Protein AF-A0A398B5C6-F1 (afdb_monomer_lite)

pLDDT: mean 83.14, std 13.36, range [42.97, 96.69]

Sequence (88 aa):
MKKEKGKNKTLFLEAVFILVLLSGCGNDRIIDKIQIIDTLAYDKKRDKIEGMVIYPLFKEKGKTVLKDFKTFSTTFEDILQRLERLAG

Secondary structure (DSSP, 8-state):
--SHHHHHHHHHHHHHHHHHHHTT-------------SEEEEEEETTEEEEEEEEEEEEETTEEEEEEEEEEESSSTTHHHHHHHHH-

Organism: NCBI:txid228899

Radius of gyration: 28.6 Å; chains: 1; bounding box: 36×17×94 Å

Structure (mmCIF, N/CA/C/O backbone):
data_AF-A0A398B5C6-F1
#
_entry.id   AF-A0A398B5C6-F1
#
loop_
_atom_site.group_PDB
_atom_site.id
_atom_site.type_symbol
_atom_site.label_atom_id
_atom_site.label_alt_id
_atom_site.label_comp_id
_atom_site.label_asym_id
_atom_site.label_entity_id
_atom_site.label_seq_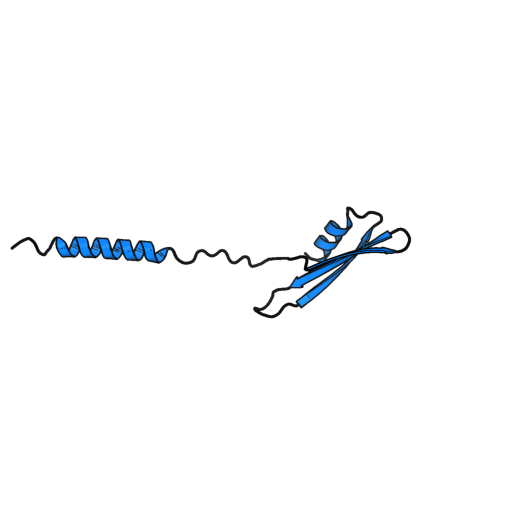id
_atom_site.pdbx_PDB_ins_code
_atom_site.Cartn_x
_atom_site.Cartn_y
_atom_site.Cartn_z
_atom_site.occupancy
_atom_site.B_iso_or_equiv
_atom_site.auth_seq_id
_atom_site.auth_comp_id
_atom_site.auth_asym_id
_atom_site.auth_atom_id
_atom_site.pdbx_PDB_model_num
ATOM 1 N N . MET A 1 1 ? -22.345 9.150 69.312 1.00 42.97 1 MET A N 1
ATOM 2 C CA . MET A 1 1 ? -22.962 9.316 67.975 1.00 42.97 1 MET A CA 1
ATOM 3 C C . MET A 1 1 ? -22.002 10.076 67.044 1.00 42.97 1 MET A C 1
ATOM 5 O O . MET A 1 1 ? -22.066 11.293 66.968 1.00 42.97 1 MET A O 1
ATOM 9 N N . LYS A 1 2 ? -21.005 9.410 66.432 1.00 45.50 2 LYS A N 1
ATOM 10 C CA . LYS A 1 2 ? -20.014 10.096 65.555 1.00 45.50 2 LYS A CA 1
ATOM 11 C C . LYS A 1 2 ? -19.413 9.233 64.426 1.00 45.50 2 LYS A C 1
ATOM 13 O O . LYS A 1 2 ? -18.523 9.707 63.732 1.00 45.50 2 LYS A O 1
ATOM 18 N N . LYS A 1 3 ? -19.886 7.992 64.220 1.00 49.09 3 LYS A N 1
ATOM 19 C CA . LYS A 1 3 ? -19.312 7.046 63.235 1.00 49.09 3 LYS A CA 1
ATOM 20 C C . LYS A 1 3 ? -19.957 7.078 61.838 1.00 49.09 3 LYS A C 1
ATOM 22 O O . LYS A 1 3 ? -19.318 6.632 60.895 1.00 49.09 3 LYS A O 1
ATOM 27 N N . GLU A 1 4 ? -21.155 7.639 61.664 1.00 53.66 4 GLU A N 1
ATOM 28 C CA . GLU A 1 4 ? -21.839 7.635 60.352 1.00 53.66 4 GLU A CA 1
ATOM 29 C C . GLU A 1 4 ? -21.275 8.645 59.345 1.00 53.66 4 GL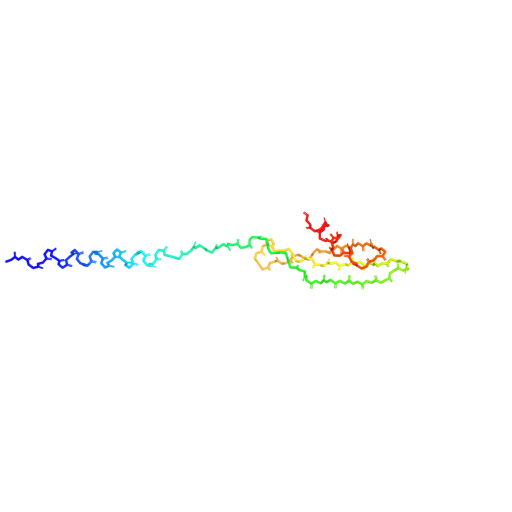U A C 1
ATOM 31 O O . GLU A 1 4 ? -21.145 8.331 58.168 1.00 53.66 4 GLU A O 1
ATOM 36 N N . LYS A 1 5 ? -20.851 9.840 59.786 1.00 53.34 5 LYS A N 1
ATOM 37 C CA . LYS A 1 5 ? -20.388 10.899 58.865 1.00 53.34 5 LYS A CA 1
ATOM 38 C C . LYS A 1 5 ? -19.107 10.551 58.089 1.00 53.34 5 LYS A C 1
ATOM 40 O O . LYS A 1 5 ? -18.856 11.160 57.055 1.00 53.34 5 LYS A O 1
ATOM 45 N N . GLY A 1 6 ? -18.283 9.627 58.594 1.00 55.94 6 GLY A N 1
ATOM 46 C CA . GLY A 1 6 ? -17.029 9.214 57.949 1.00 55.94 6 GLY A CA 1
ATOM 47 C C . GLY A 1 6 ? -17.241 8.204 56.821 1.00 55.94 6 GLY A C 1
ATOM 48 O O . GLY A 1 6 ? -16.631 8.337 55.767 1.00 55.94 6 GLY A O 1
ATOM 49 N N . LYS A 1 7 ? -18.170 7.257 57.011 1.00 60.28 7 LYS A N 1
ATOM 50 C CA . LYS A 1 7 ? -18.445 6.169 56.060 1.00 60.28 7 LYS A CA 1
ATOM 51 C C . LYS A 1 7 ? -18.949 6.703 54.715 1.00 60.28 7 LYS A C 1
ATOM 53 O O . LYS A 1 7 ? -18.522 6.236 53.668 1.00 60.28 7 LYS A O 1
ATOM 58 N N . ASN A 1 8 ? -19.769 7.752 54.758 1.00 67.69 8 ASN A N 1
ATOM 59 C CA . ASN A 1 8 ? -20.363 8.386 53.578 1.00 67.69 8 ASN A CA 1
ATOM 60 C C . ASN A 1 8 ? -19.314 9.123 52.729 1.00 67.69 8 ASN A C 1
ATOM 62 O O . ASN A 1 8 ? -19.422 9.162 51.509 1.00 67.69 8 ASN A O 1
ATOM 66 N N . LYS A 1 9 ? -18.285 9.694 53.373 1.00 74.31 9 LYS A N 1
ATOM 67 C CA . LYS A 1 9 ? -17.178 10.373 52.683 1.00 74.31 9 LYS A CA 1
ATOM 68 C C . LYS A 1 9 ? -16.260 9.376 51.983 1.00 74.31 9 LYS A C 1
ATOM 70 O O . LYS A 1 9 ? -15.834 9.642 50.867 1.00 74.31 9 LYS A O 1
ATOM 75 N N . THR A 1 10 ? -15.989 8.237 52.620 1.00 82.19 10 THR A N 1
ATOM 76 C CA . THR A 1 10 ? -15.207 7.147 52.019 1.00 82.19 10 THR A CA 1
ATOM 77 C C . THR A 1 10 ? -15.932 6.553 50.813 1.00 82.19 10 THR A C 1
ATOM 79 O O . THR A 1 10 ? -15.334 6.443 49.750 1.00 82.19 10 THR A O 1
ATOM 82 N N . LEU A 1 11 ? -17.239 6.298 50.935 1.00 85.06 11 LEU A N 1
ATOM 83 C CA . LEU A 1 11 ? -18.079 5.810 49.833 1.00 85.06 11 LEU A CA 1
ATOM 84 C C . LEU A 1 11 ? -18.127 6.788 48.650 1.00 85.06 11 LEU A C 1
ATOM 86 O O . LEU A 1 11 ? -18.124 6.379 47.493 1.00 85.06 11 LEU A O 1
ATOM 90 N N . PHE A 1 12 ? -18.147 8.091 48.938 1.00 88.88 12 PHE A N 1
ATOM 91 C CA . PHE A 1 12 ? -18.102 9.126 47.910 1.00 88.88 12 PHE A CA 1
ATOM 92 C C . PHE A 1 12 ? -16.757 9.145 47.170 1.00 88.88 12 PHE A C 1
ATOM 94 O O . PHE A 1 12 ? -16.730 9.237 45.947 1.00 88.88 12 PHE A O 1
ATOM 101 N N . LEU A 1 13 ? -15.644 9.013 47.896 1.00 89.38 13 LEU A N 1
ATOM 102 C CA . LEU A 1 13 ? -14.302 8.925 47.312 1.00 89.38 13 LEU A CA 1
ATOM 103 C C . LEU A 1 13 ? -14.133 7.684 46.429 1.00 89.38 13 LEU A C 1
ATOM 105 O O . LEU A 1 13 ? -13.590 7.792 45.331 1.00 89.38 13 LEU A O 1
ATOM 109 N N . GLU A 1 14 ? -14.637 6.532 46.872 1.00 88.81 14 GLU A N 1
ATOM 110 C CA . GLU A 1 14 ? -14.637 5.297 46.079 1.00 88.81 14 GLU A CA 1
ATOM 111 C C . GLU A 1 14 ? -15.467 5.448 44.798 1.00 88.81 14 GLU A C 1
ATOM 113 O O . GLU A 1 14 ? -15.003 5.086 43.717 1.00 88.81 14 GLU A O 1
ATOM 118 N N . ALA A 1 15 ? -16.653 6.056 44.885 1.00 90.62 15 ALA A N 1
ATOM 119 C CA . ALA A 1 15 ? -17.495 6.311 43.718 1.00 90.62 15 ALA A CA 1
ATOM 120 C C . ALA A 1 15 ? -16.817 7.248 42.705 1.00 90.62 15 ALA A C 1
ATOM 122 O O . ALA A 1 15 ? -16.827 6.972 41.506 1.00 90.62 15 ALA A O 1
ATOM 123 N N . VAL A 1 16 ? -16.181 8.326 43.174 1.00 90.38 16 VAL A N 1
ATOM 124 C CA . VAL A 1 16 ? -15.429 9.251 42.311 1.00 90.38 16 VAL A CA 1
ATOM 125 C C . VAL A 1 16 ? -14.256 8.539 41.638 1.00 90.38 16 VAL A C 1
ATOM 127 O O . VAL A 1 16 ? -14.043 8.717 40.441 1.00 90.38 16 VAL A O 1
ATOM 130 N N . PHE A 1 17 ? -13.527 7.695 42.369 1.00 89.94 17 PHE A N 1
ATOM 131 C CA . PHE A 1 17 ? -12.413 6.930 41.813 1.00 89.94 17 PHE A CA 1
ATOM 132 C C . PHE A 1 17 ? -12.869 5.964 40.710 1.00 89.94 17 PHE A C 1
ATOM 134 O O . PHE A 1 17 ? -12.261 5.914 39.641 1.00 89.94 17 PHE A O 1
ATOM 141 N N . ILE A 1 18 ? -13.986 5.262 40.922 1.00 88.81 18 ILE A N 1
ATOM 142 C CA . ILE A 1 18 ? -14.581 4.369 39.918 1.00 88.81 18 ILE A CA 1
ATOM 143 C C . ILE A 1 18 ? -15.020 5.155 38.674 1.00 88.81 18 ILE A C 1
ATOM 145 O O . ILE A 1 18 ? -14.753 4.723 37.555 1.00 88.81 18 ILE A O 1
ATOM 149 N N . LEU A 1 19 ? -15.637 6.328 38.843 1.00 88.06 19 LEU A N 1
ATOM 150 C CA . LEU A 1 19 ? -16.041 7.181 37.719 1.00 88.06 19 LEU A CA 1
ATOM 151 C C . LEU A 1 19 ? -14.839 7.663 36.894 1.00 88.06 19 LEU A C 1
ATOM 153 O O . LEU A 1 19 ? -14.907 7.664 35.666 1.00 88.06 19 LEU A O 1
ATOM 157 N N . VAL A 1 20 ? -13.728 8.016 37.548 1.00 86.06 20 VAL A N 1
ATOM 158 C CA . VAL A 1 20 ? -12.486 8.398 36.857 1.00 86.06 20 VAL A CA 1
ATOM 159 C C . VAL A 1 20 ? -11.919 7.215 36.068 1.00 86.06 20 VAL A C 1
ATOM 161 O O . VAL A 1 20 ? -11.588 7.380 34.894 1.00 86.06 20 VAL A O 1
ATOM 164 N N . LEU A 1 21 ? -11.878 6.015 36.658 1.00 84.25 21 LEU A N 1
ATOM 165 C CA . LEU A 1 21 ? -11.414 4.808 35.962 1.00 84.25 21 LEU A CA 1
ATOM 166 C C . LEU A 1 21 ? -12.293 4.442 34.755 1.00 84.25 21 LEU A C 1
ATOM 168 O O . LEU A 1 21 ? -11.774 3.992 33.736 1.00 84.25 21 LEU A O 1
ATOM 172 N N . LEU A 1 22 ? -13.605 4.672 34.838 1.00 82.50 22 LEU A N 1
ATOM 173 C CA . LEU A 1 22 ? -14.544 4.413 33.740 1.00 82.50 22 LEU A CA 1
ATOM 174 C C . LEU A 1 22 ? -14.526 5.499 32.650 1.00 82.50 22 LEU A C 1
ATOM 176 O O . LEU A 1 22 ? -14.936 5.232 31.523 1.00 82.50 22 LEU A O 1
ATOM 180 N N . SER A 1 23 ? -14.027 6.702 32.948 1.00 78.62 23 SER A N 1
ATOM 181 C CA . SER A 1 23 ? -13.958 7.818 31.988 1.00 78.62 23 SER A CA 1
ATOM 182 C C . SER A 1 23 ? -12.817 7.708 30.962 1.00 78.62 23 SER A C 1
ATOM 184 O O . SER A 1 23 ? -12.725 8.528 30.054 1.00 78.62 23 SER A O 1
ATOM 186 N N . GLY A 1 24 ? -11.965 6.680 31.067 1.00 67.88 24 GLY A N 1
ATOM 187 C CA . GLY A 1 24 ? -10.825 6.449 30.168 1.00 67.88 24 GLY A CA 1
ATOM 188 C C . GLY A 1 24 ? -11.159 5.834 28.800 1.00 67.88 24 GLY A C 1
ATOM 189 O O . GLY A 1 24 ? -10.244 5.523 28.041 1.00 67.88 24 GLY A O 1
ATOM 190 N N . CYS A 1 25 ? -12.434 5.619 28.469 1.00 69.94 25 CYS A N 1
ATOM 191 C CA . CYS A 1 25 ? -12.836 4.987 27.213 1.00 69.94 25 CYS A CA 1
ATOM 192 C C . CYS A 1 25 ? -13.103 6.049 26.133 1.00 69.94 25 CYS A C 1
ATOM 194 O O . CYS A 1 25 ? -14.092 6.772 26.220 1.00 69.94 25 CYS A O 1
ATOM 196 N N . GLY A 1 26 ? -12.245 6.135 25.111 1.00 65.88 26 GLY A N 1
ATOM 197 C CA . GLY A 1 26 ? -12.612 6.805 23.855 1.00 65.88 26 GLY A CA 1
ATOM 198 C C . GLY A 1 26 ? -11.620 7.811 23.276 1.00 65.88 26 GLY A C 1
ATOM 199 O O . GLY A 1 26 ? -12.055 8.829 22.750 1.00 65.88 26 GLY A O 1
ATOM 200 N N . ASN A 1 27 ? -10.311 7.546 23.314 1.00 64.56 27 ASN A N 1
ATOM 201 C CA . ASN A 1 27 ? -9.383 8.245 22.414 1.00 64.56 27 ASN A CA 1
ATOM 202 C C . ASN A 1 27 ? -8.868 7.305 21.323 1.00 64.56 27 ASN A C 1
ATOM 204 O O . ASN A 1 27 ? -7.662 7.147 21.126 1.00 64.56 27 ASN A O 1
ATOM 208 N N . ASP A 1 28 ? -9.800 6.666 20.622 1.00 66.38 28 ASP A N 1
ATOM 209 C CA . ASP A 1 28 ? -9.470 5.951 19.401 1.00 66.38 28 ASP A CA 1
ATOM 210 C C . ASP A 1 28 ? -9.196 7.003 18.325 1.00 66.38 28 ASP A C 1
ATOM 212 O O . ASP A 1 28 ? -10.106 7.667 17.824 1.00 66.38 28 ASP A O 1
ATOM 216 N N . ARG A 1 29 ? -7.918 7.198 17.980 1.00 67.19 29 ARG A N 1
ATOM 217 C CA . ARG A 1 29 ? -7.565 7.942 16.770 1.00 67.19 29 ARG A CA 1
ATOM 218 C C . ARG A 1 29 ? -8.071 7.142 15.580 1.00 67.19 29 ARG A C 1
ATOM 220 O O . ARG A 1 29 ? -7.448 6.161 15.178 1.00 67.19 29 ARG A O 1
ATOM 227 N N . ILE A 1 30 ? -9.196 7.572 15.022 1.00 63.53 30 ILE A N 1
ATOM 228 C CA . ILE A 1 30 ? -9.703 7.028 13.769 1.00 63.53 30 ILE A CA 1
ATOM 229 C C . ILE A 1 30 ? -8.658 7.341 12.693 1.00 63.53 30 ILE A C 1
ATOM 231 O O . ILE A 1 30 ? -8.308 8.497 12.450 1.00 63.53 30 ILE A O 1
ATOM 235 N N . ILE A 1 31 ? -8.092 6.295 12.090 1.00 67.06 31 ILE A N 1
ATOM 236 C CA . ILE A 1 31 ? -7.189 6.444 10.951 1.00 67.06 31 ILE A CA 1
ATOM 237 C C . ILE A 1 31 ? -8.070 6.704 9.726 1.00 67.06 31 ILE A C 1
ATOM 239 O O . ILE A 1 31 ? -8.460 5.778 9.022 1.00 67.06 31 ILE A O 1
ATOM 243 N N . ASP A 1 32 ? -8.408 7.972 9.487 1.00 59.53 32 ASP A N 1
ATOM 244 C CA . ASP A 1 32 ? -9.333 8.375 8.412 1.00 59.53 32 ASP A CA 1
ATOM 245 C C . ASP A 1 32 ? -8.770 8.156 6.996 1.00 59.53 32 ASP A C 1
ATOM 247 O O . ASP A 1 32 ? -9.508 8.187 6.011 1.00 59.53 32 ASP A O 1
ATOM 251 N N . LYS A 1 33 ? -7.454 7.955 6.862 1.00 66.50 33 LYS A N 1
ATOM 252 C CA . LYS A 1 33 ? -6.771 7.807 5.570 1.00 66.50 33 LYS A CA 1
ATOM 253 C C . LYS A 1 33 ? -5.838 6.605 5.581 1.00 66.50 33 LYS A C 1
ATOM 255 O O . LYS A 1 33 ? -4.627 6.750 5.720 1.00 66.50 33 LYS A O 1
ATOM 260 N N . ILE A 1 34 ? -6.408 5.415 5.430 1.00 72.62 34 ILE A N 1
ATOM 261 C CA . ILE A 1 34 ? -5.634 4.217 5.104 1.00 72.62 34 ILE A CA 1
ATOM 262 C C . ILE A 1 34 ? -5.634 4.076 3.583 1.00 72.62 34 ILE A C 1
ATOM 264 O O . ILE A 1 34 ? -6.681 3.861 2.975 1.00 72.62 34 ILE A O 1
ATOM 268 N N . GLN A 1 35 ? -4.459 4.204 2.971 1.00 73.62 35 GLN A N 1
ATOM 269 C CA . GLN A 1 35 ? -4.258 3.901 1.559 1.00 73.62 35 GLN A CA 1
ATOM 270 C C . GLN A 1 35 ? -3.507 2.574 1.467 1.00 73.62 35 GLN A C 1
ATOM 272 O O . GLN A 1 35 ? -2.337 2.486 1.829 1.00 73.62 35 GLN A O 1
ATOM 277 N N . ILE A 1 36 ? -4.213 1.526 1.047 1.00 85.00 36 ILE A N 1
ATOM 278 C CA . ILE A 1 36 ? -3.662 0.176 0.890 1.00 85.00 36 ILE A CA 1
ATOM 279 C C . ILE A 1 36 ? -3.384 -0.031 -0.593 1.00 85.00 36 ILE A C 1
ATOM 281 O O . ILE A 1 36 ? -4.221 0.307 -1.420 1.00 85.00 36 ILE A O 1
ATOM 285 N N . ILE A 1 37 ? -2.227 -0.576 -0.951 1.00 88.94 37 ILE A N 1
ATOM 286 C CA . ILE A 1 37 ? -2.033 -1.082 -2.309 1.00 88.94 37 ILE A CA 1
ATOM 287 C C . ILE A 1 37 ? -2.666 -2.471 -2.358 1.00 88.94 37 ILE A C 1
ATOM 289 O O . ILE A 1 37 ? -2.190 -3.379 -1.683 1.00 88.94 37 ILE A O 1
ATOM 293 N N . ASP A 1 38 ? -3.745 -2.619 -3.123 1.00 91.12 38 ASP A N 1
ATOM 294 C CA . ASP A 1 38 ? -4.410 -3.912 -3.317 1.00 91.12 38 ASP A CA 1
ATOM 295 C C . ASP A 1 38 ? -3.623 -4.781 -4.304 1.00 91.12 38 ASP A C 1
ATOM 297 O O . ASP A 1 38 ? -3.366 -5.956 -4.067 1.00 91.12 38 ASP A O 1
ATOM 301 N N . THR A 1 39 ? -3.174 -4.171 -5.402 1.00 93.62 39 THR A N 1
ATOM 302 C CA . THR A 1 39 ? -2.353 -4.832 -6.419 1.00 93.62 39 THR A CA 1
ATOM 303 C C . THR A 1 39 ? -1.306 -3.865 -6.950 1.00 93.62 39 THR A C 1
ATOM 305 O O . THR A 1 39 ? -1.625 -2.717 -7.254 1.00 93.62 39 THR A O 1
ATOM 308 N N . LEU A 1 40 ? -0.076 -4.349 -7.118 1.00 94.75 40 LEU A N 1
ATOM 309 C CA . LEU A 1 40 ? 0.995 -3.682 -7.850 1.00 94.75 40 LEU A CA 1
ATOM 310 C C . LEU A 1 40 ? 1.507 -4.643 -8.922 1.00 94.75 40 LEU A C 1
ATOM 312 O O . LEU A 1 40 ? 1.933 -5.755 -8.612 1.00 94.75 40 LEU A O 1
ATOM 316 N N . ALA A 1 41 ? 1.443 -4.220 -10.178 1.00 94.75 41 ALA A N 1
ATOM 317 C CA . ALA A 1 41 ? 1.839 -5.015 -11.326 1.00 94.75 41 ALA A CA 1
ATOM 318 C C . ALA A 1 41 ? 2.852 -4.253 -12.177 1.00 94.75 41 ALA A C 1
ATOM 320 O O . ALA A 1 41 ? 2.774 -3.033 -12.33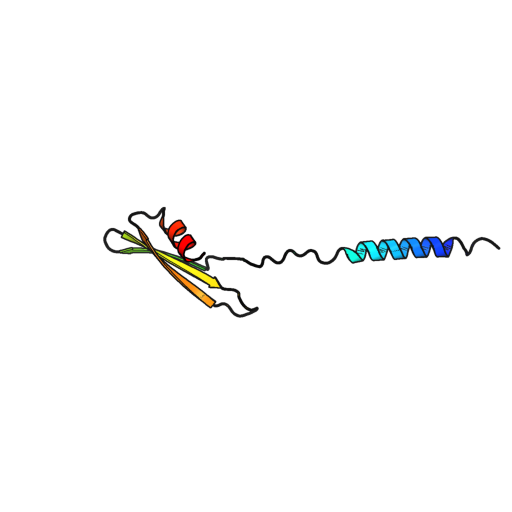4 1.00 94.75 41 ALA A O 1
ATOM 321 N N . TYR A 1 42 ? 3.779 -5.008 -12.751 1.00 94.81 42 TYR A N 1
ATOM 322 C CA . TYR A 1 42 ? 4.794 -4.505 -13.656 1.00 94.81 42 TYR A CA 1
ATOM 323 C C . TYR A 1 42 ? 4.778 -5.335 -14.923 1.00 94.81 42 TYR A C 1
ATOM 325 O O . TYR A 1 42 ? 4.705 -6.562 -14.869 1.00 94.81 42 TYR A O 1
ATOM 333 N N . ASP A 1 43 ? 4.876 -4.658 -16.052 1.00 94.75 43 ASP A N 1
ATOM 334 C CA . ASP A 1 43 ? 4.998 -5.277 -17.360 1.00 94.75 43 ASP A CA 1
ATOM 335 C C . ASP A 1 43 ? 6.091 -4.560 -18.156 1.00 94.75 43 ASP A C 1
ATOM 337 O O . ASP A 1 43 ? 6.400 -3.390 -17.915 1.00 94.75 43 ASP A O 1
ATOM 341 N N . LYS A 1 44 ? 6.703 -5.249 -19.115 1.00 93.44 44 LYS A N 1
ATOM 342 C CA . LYS A 1 44 ? 7.660 -4.640 -20.040 1.00 93.44 44 LYS A CA 1
ATOM 343 C C . LYS A 1 44 ? 6.985 -4.461 -21.393 1.00 93.44 44 LYS A C 1
ATOM 345 O O . LYS A 1 44 ? 6.756 -5.428 -22.115 1.00 93.44 44 LYS A O 1
ATOM 350 N N . LYS A 1 45 ? 6.750 -3.209 -21.791 1.00 91.69 45 LYS A N 1
ATOM 351 C CA . LYS A 1 45 ? 6.236 -2.867 -23.123 1.00 91.69 45 LYS A CA 1
ATOM 352 C C . LYS A 1 45 ? 7.295 -2.151 -23.944 1.00 91.69 45 LYS A C 1
ATOM 354 O O . LYS A 1 45 ? 7.602 -0.980 -23.717 1.00 91.69 45 LYS A O 1
ATOM 359 N N . ARG A 1 46 ? 7.802 -2.855 -24.964 1.00 87.69 46 ARG A N 1
ATOM 360 C CA . ARG A 1 46 ? 8.920 -2.412 -25.816 1.00 87.69 46 ARG A CA 1
ATOM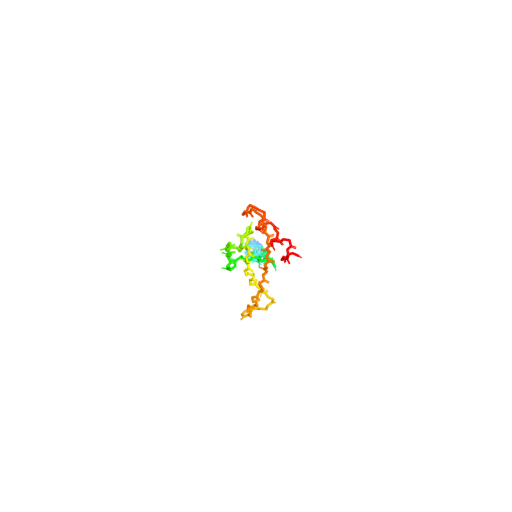 361 C C . ARG A 1 46 ? 10.159 -2.137 -24.946 1.00 87.69 46 ARG A C 1
ATOM 363 O O . ARG A 1 46 ? 10.617 -3.037 -24.245 1.00 87.69 46 ARG A O 1
ATOM 370 N N . ASP A 1 47 ? 10.634 -0.894 -24.940 1.00 91.31 47 ASP A N 1
ATOM 371 C CA . ASP A 1 47 ? 11.817 -0.440 -24.199 1.00 91.31 47 ASP A CA 1
ATOM 372 C C . ASP A 1 47 ? 11.470 0.245 -22.867 1.00 91.31 47 ASP A C 1
ATOM 374 O O . ASP A 1 47 ? 12.323 0.881 -22.250 1.00 91.31 47 ASP A O 1
ATOM 378 N N . LYS A 1 48 ? 10.207 0.163 -22.428 1.00 93.50 48 LYS A N 1
ATOM 379 C CA . LYS A 1 48 ? 9.728 0.786 -21.189 1.00 93.50 48 LYS A CA 1
ATOM 380 C C . LYS A 1 48 ? 9.084 -0.241 -20.264 1.00 93.50 48 LYS A C 1
ATOM 382 O O . LYS A 1 48 ? 8.500 -1.228 -20.709 1.00 93.50 48 LYS A O 1
ATOM 387 N N . ILE A 1 49 ? 9.170 0.034 -18.973 1.00 95.19 49 ILE A N 1
ATOM 388 C CA . ILE A 1 49 ? 8.419 -0.632 -17.919 1.00 95.19 49 ILE A CA 1
ATOM 389 C C . ILE A 1 49 ? 7.077 0.087 -17.778 1.00 95.19 49 ILE A C 1
ATOM 391 O O . ILE A 1 49 ? 7.033 1.304 -17.601 1.00 95.19 49 ILE A O 1
ATOM 395 N N . GLU A 1 50 ? 5.987 -0.659 -17.889 1.00 96.69 50 GLU A N 1
ATOM 396 C CA . GLU A 1 50 ? 4.652 -0.243 -17.476 1.00 96.69 50 GLU A CA 1
ATOM 397 C C . GLU A 1 50 ? 4.443 -0.668 -16.026 1.00 96.69 50 GLU A C 1
ATOM 399 O O . GLU A 1 50 ? 4.649 -1.827 -15.675 1.00 96.69 50 GLU A O 1
ATOM 404 N N . GLY A 1 51 ? 4.029 0.271 -15.188 1.00 96.38 51 GLY A N 1
ATOM 405 C CA . GLY A 1 51 ? 3.558 -0.011 -13.842 1.00 96.38 51 GLY A CA 1
ATOM 406 C C . GLY A 1 51 ? 2.067 0.226 -13.743 1.00 96.38 51 GLY A C 1
ATOM 407 O O . GLY A 1 51 ? 1.569 1.220 -14.276 1.00 96.38 51 GLY A O 1
ATOM 408 N N . MET A 1 52 ? 1.373 -0.642 -13.019 1.00 96.62 52 MET A N 1
ATOM 409 C CA . MET A 1 52 ? -0.030 -0.479 -12.665 1.00 96.62 52 MET A CA 1
ATOM 410 C C . MET A 1 52 ? -0.210 -0.697 -11.166 1.00 96.62 52 MET A C 1
ATOM 412 O O . MET A 1 52 ? 0.320 -1.657 -10.615 1.00 96.62 52 MET A O 1
ATOM 416 N N . VAL A 1 53 ? -0.991 0.160 -10.516 1.00 95.69 53 VAL A N 1
ATOM 417 C CA . VAL A 1 53 ? -1.408 -0.031 -9.122 1.00 95.69 53 VAL A CA 1
ATOM 418 C C . VAL A 1 53 ? -2.919 0.069 -9.005 1.00 95.69 53 VAL A C 1
ATOM 420 O O . VAL A 1 53 ? -3.544 0.858 -9.713 1.00 95.69 53 VAL A O 1
ATOM 423 N N . ILE A 1 54 ? -3.498 -0.717 -8.103 1.00 94.25 54 ILE A N 1
ATOM 424 C CA . ILE A 1 54 ? -4.906 -0.650 -7.722 1.00 94.25 54 ILE A CA 1
ATOM 425 C C . ILE A 1 54 ? -4.977 -0.210 -6.260 1.00 94.25 54 ILE A C 1
ATOM 427 O O . ILE A 1 54 ? -4.441 -0.882 -5.378 1.00 94.25 54 ILE A O 1
ATOM 431 N N . TYR A 1 55 ? -5.649 0.914 -6.011 1.00 90.62 55 TYR A N 1
ATOM 432 C CA . TYR A 1 55 ? -5.959 1.396 -4.667 1.00 90.62 55 TYR A CA 1
ATOM 433 C C . TYR A 1 55 ? -7.453 1.202 -4.368 1.00 90.62 55 TYR A C 1
ATOM 435 O O . TYR A 1 55 ? -8.295 1.707 -5.117 1.00 90.62 55 TYR A O 1
ATOM 443 N N . PRO A 1 56 ? -7.817 0.533 -3.264 1.00 88.38 56 PRO A N 1
ATOM 444 C CA . PRO A 1 56 ? -9.164 0.544 -2.740 1.00 88.38 56 PRO A CA 1
ATOM 445 C C . PRO A 1 56 ? -9.440 1.875 -2.030 1.00 88.38 56 PRO A C 1
ATOM 447 O O . PRO A 1 56 ? -8.675 2.341 -1.186 1.00 88.38 56 PRO A O 1
ATOM 450 N N . LEU A 1 57 ? -10.567 2.488 -2.370 1.00 85.00 57 LEU A N 1
ATOM 451 C CA . LEU A 1 57 ? -11.100 3.681 -1.732 1.00 85.00 57 LEU A CA 1
ATOM 452 C C . LEU A 1 57 ? -12.218 3.273 -0.775 1.00 85.00 57 LEU A C 1
ATOM 454 O O . LEU A 1 57 ? -13.272 2.788 -1.195 1.00 85.00 57 LEU A O 1
ATOM 458 N N . PHE A 1 58 ? -11.991 3.526 0.511 1.00 81.69 58 PHE A N 1
ATOM 459 C CA . PHE A 1 58 ? -12.916 3.217 1.598 1.00 81.69 58 PHE A CA 1
ATOM 460 C C . PHE A 1 58 ? -13.686 4.478 2.013 1.00 81.69 58 PHE A C 1
ATOM 462 O O . PHE A 1 58 ? -13.420 5.069 3.054 1.00 81.69 58 PHE A O 1
ATOM 469 N N . LYS A 1 59 ? -14.609 4.944 1.163 1.00 77.25 59 LYS A N 1
ATOM 470 C CA . LYS A 1 59 ? -15.424 6.142 1.463 1.00 77.25 59 LYS A CA 1
ATOM 471 C C . LYS A 1 59 ? -16.613 5.846 2.379 1.00 77.25 59 LYS A C 1
ATOM 473 O O . LYS A 1 59 ? -17.022 6.708 3.145 1.00 77.25 59 LYS A O 1
ATOM 478 N N . GLU A 1 60 ? -17.175 4.642 2.287 1.00 79.62 60 GLU A N 1
ATOM 479 C CA . GLU A 1 60 ? -18.350 4.221 3.051 1.00 79.62 60 GLU A CA 1
ATOM 480 C C . GLU A 1 60 ? -18.124 2.821 3.627 1.00 79.62 60 GLU A C 1
ATOM 482 O O . GLU A 1 60 ? -17.562 1.942 2.970 1.00 79.62 60 GLU A O 1
ATOM 487 N N . LYS A 1 61 ? -18.587 2.587 4.861 1.00 75.88 61 LYS A N 1
ATOM 488 C CA . LYS A 1 61 ? -18.451 1.286 5.525 1.00 75.88 61 LYS A CA 1
ATOM 489 C C . LYS A 1 61 ? -19.119 0.191 4.685 1.00 75.88 61 LYS A C 1
ATOM 491 O O . LYS A 1 61 ? -20.306 0.272 4.386 1.00 75.88 61 LYS A O 1
ATOM 496 N N . GLY A 1 62 ? -18.353 -0.841 4.332 1.00 78.62 62 GLY A N 1
ATOM 497 C CA . GLY A 1 62 ? -18.836 -1.968 3.528 1.00 78.62 62 GLY A CA 1
ATOM 498 C C . GLY A 1 62 ? -18.906 -1.706 2.020 1.00 78.62 62 GLY A C 1
ATOM 499 O O . GLY A 1 62 ? -19.348 -2.589 1.290 1.00 78.62 62 GLY A O 1
ATOM 500 N N . LYS A 1 63 ? -18.458 -0.538 1.536 1.00 81.50 63 LYS A N 1
ATOM 501 C CA . LYS A 1 63 ? -18.314 -0.260 0.102 1.00 81.50 63 LYS A CA 1
ATOM 502 C C . LYS A 1 63 ? -16.863 0.069 -0.230 1.00 81.50 63 LYS A C 1
ATOM 504 O O . LYS A 1 63 ? -16.330 1.087 0.208 1.00 81.50 63 LYS A O 1
ATOM 509 N N . THR A 1 64 ? -16.261 -0.774 -1.059 1.00 84.75 64 THR A N 1
ATOM 510 C CA . THR A 1 64 ? -14.909 -0.574 -1.584 1.00 84.75 64 THR A CA 1
ATOM 511 C C . THR A 1 64 ? -14.998 -0.219 -3.060 1.00 84.75 64 THR A C 1
ATOM 513 O O . THR A 1 64 ? -15.582 -0.968 -3.841 1.00 84.75 64 THR A O 1
ATOM 516 N N . VAL A 1 65 ? -14.414 0.915 -3.447 1.00 88.19 65 VAL A N 1
ATOM 517 C CA . VAL A 1 65 ? -14.262 1.297 -4.858 1.00 88.19 65 VAL A CA 1
ATOM 518 C C . VAL A 1 65 ? -12.801 1.141 -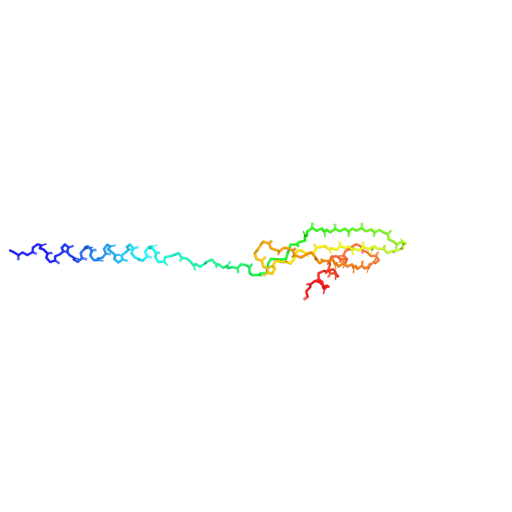5.241 1.00 88.19 65 VAL A C 1
ATOM 520 O O . VAL A 1 65 ? -11.946 1.766 -4.627 1.00 88.19 65 VAL A O 1
ATOM 523 N N . LEU A 1 66 ? -12.501 0.328 -6.249 1.00 90.25 66 LEU A N 1
ATOM 524 C CA . LEU A 1 66 ? -11.137 0.172 -6.748 1.00 90.25 66 LEU A CA 1
ATOM 525 C C . LEU A 1 66 ? -10.819 1.283 -7.751 1.00 90.25 66 LEU A C 1
ATOM 527 O O . LEU A 1 66 ? -11.626 1.569 -8.636 1.00 90.25 66 LEU A O 1
ATOM 531 N N . LYS A 1 67 ? -9.646 1.903 -7.614 1.00 91.00 67 LYS A N 1
ATOM 532 C CA . LYS A 1 67 ? -9.111 2.868 -8.575 1.00 91.00 67 LYS A CA 1
ATOM 533 C C . LYS A 1 67 ? -7.762 2.383 -9.077 1.00 91.00 67 LYS A C 1
ATOM 535 O O . LYS A 1 67 ? -6.850 2.168 -8.279 1.00 91.00 67 LYS A O 1
ATOM 540 N N . ASP A 1 68 ? -7.643 2.232 -10.387 1.00 94.25 68 ASP A N 1
ATOM 541 C CA . ASP A 1 68 ? -6.404 1.855 -11.040 1.00 94.25 68 ASP A CA 1
ATOM 542 C C . ASP A 1 68 ? -5.632 3.074 -11.554 1.00 94.25 68 ASP A C 1
ATOM 544 O O . ASP A 1 68 ? -6.196 4.063 -12.025 1.00 94.25 68 ASP A O 1
ATOM 548 N N . PHE A 1 69 ? -4.310 2.991 -11.465 1.00 94.75 69 PHE A N 1
ATOM 549 C CA . PHE A 1 69 ? -3.394 3.970 -12.034 1.00 94.75 69 PHE A CA 1
ATOM 550 C C . PHE A 1 69 ? -2.322 3.252 -12.824 1.00 94.75 69 PHE A C 1
ATOM 552 O O . PHE A 1 69 ? -1.868 2.178 -12.432 1.00 94.75 69 PHE A O 1
ATOM 559 N N . LYS A 1 70 ? -1.905 3.866 -13.929 1.00 96.00 70 LYS A N 1
ATOM 560 C CA . LYS A 1 70 ? -0.869 3.336 -14.809 1.00 96.00 70 LYS A CA 1
ATOM 561 C C . LYS A 1 70 ? 0.172 4.396 -15.093 1.00 96.00 70 LYS A C 1
ATOM 563 O O . LYS A 1 70 ? -0.150 5.573 -15.251 1.00 96.00 70 LYS A O 1
ATOM 568 N N . THR A 1 71 ? 1.421 3.973 -15.185 1.00 96.06 71 THR A N 1
ATOM 569 C CA . THR A 1 71 ? 2.531 4.838 -15.569 1.00 96.06 71 THR A CA 1
ATOM 570 C C . THR A 1 71 ? 3.557 4.060 -16.374 1.00 96.06 71 THR A C 1
ATOM 572 O O . THR A 1 71 ? 3.554 2.831 -16.391 1.00 96.06 71 THR A O 1
ATOM 575 N N . PHE A 1 72 ? 4.446 4.790 -17.037 1.00 96.38 72 PHE A N 1
ATOM 576 C CA . PHE A 1 72 ? 5.547 4.214 -17.790 1.00 96.38 72 PHE A CA 1
ATOM 577 C C . PHE A 1 72 ? 6.858 4.858 -17.371 1.00 96.38 72 PHE A C 1
ATOM 579 O O . PHE A 1 72 ? 6.928 6.074 -17.154 1.00 96.38 72 PHE A O 1
ATOM 586 N N . SER A 1 73 ? 7.909 4.051 -17.339 1.00 95.12 73 SER A N 1
ATOM 587 C CA . SER A 1 73 ? 9.27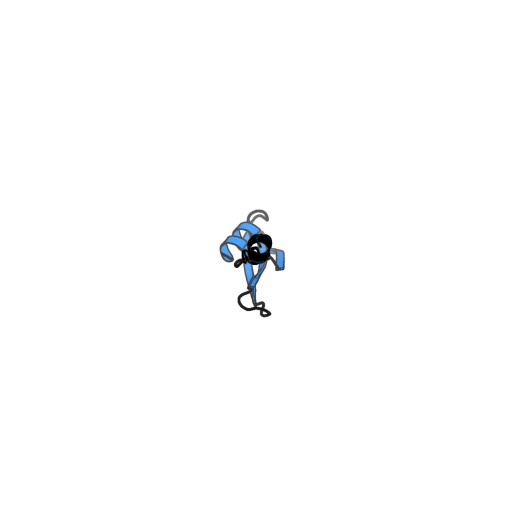1 4.517 -17.129 1.00 95.12 73 SER A CA 1
ATOM 588 C C . SER A 1 73 ? 10.282 3.670 -17.896 1.00 95.12 73 SER A C 1
ATOM 590 O O . SER A 1 73 ? 9.975 2.586 -18.378 1.00 95.12 73 SER A O 1
ATOM 592 N N . THR A 1 74 ? 11.494 4.185 -18.054 1.00 93.50 74 THR A N 1
ATOM 593 C CA . THR A 1 74 ? 12.644 3.435 -18.569 1.00 93.50 74 THR A CA 1
ATOM 594 C C . THR A 1 74 ? 13.256 2.510 -17.517 1.00 93.50 74 THR A C 1
ATOM 596 O O . THR A 1 74 ? 13.997 1.600 -17.876 1.00 93.50 74 THR A O 1
ATOM 599 N N . THR A 1 75 ? 12.959 2.723 -16.233 1.00 89.88 75 THR A N 1
ATOM 600 C CA . THR A 1 75 ? 13.469 1.923 -15.111 1.00 89.88 75 THR A CA 1
ATOM 601 C C . THR A 1 75 ? 12.330 1.492 -14.189 1.00 89.88 75 THR A C 1
ATOM 603 O O . THR A 1 75 ? 11.238 2.044 -14.227 1.00 89.88 75 THR A O 1
ATOM 606 N N . PHE A 1 76 ? 12.566 0.464 -13.374 1.00 90.06 76 PHE A N 1
ATOM 607 C CA . PHE A 1 76 ? 11.596 -0.007 -12.381 1.00 90.06 76 PHE A CA 1
ATOM 608 C C . PHE A 1 76 ? 11.499 0.940 -11.171 1.00 90.06 76 PHE A C 1
ATOM 610 O O . PHE A 1 76 ? 10.419 1.138 -10.619 1.00 90.06 76 PHE A O 1
ATOM 617 N N . GLU A 1 77 ? 12.620 1.560 -10.795 1.00 93.00 77 GLU A N 1
ATOM 618 C CA . GLU A 1 77 ? 12.779 2.240 -9.502 1.00 93.00 77 GLU A CA 1
ATOM 619 C C . GLU A 1 77 ? 11.894 3.466 -9.293 1.00 93.00 77 GLU A C 1
ATOM 621 O O . GLU A 1 77 ? 11.544 3.803 -8.166 1.00 93.00 77 GLU A O 1
ATOM 626 N N . ASP A 1 78 ? 11.504 4.150 -10.363 1.00 93.94 78 ASP A N 1
ATOM 627 C CA . ASP A 1 78 ? 10.681 5.355 -10.277 1.00 93.94 78 ASP A CA 1
ATOM 628 C C . ASP A 1 78 ? 9.196 5.088 -10.558 1.00 93.94 78 ASP A C 1
ATOM 630 O O . ASP A 1 78 ? 8.375 6.000 -10.432 1.00 93.94 78 ASP A O 1
ATOM 634 N N . ILE A 1 79 ? 8.822 3.853 -10.903 1.00 95.31 79 ILE A N 1
ATOM 635 C CA . ILE A 1 79 ? 7.433 3.482 -11.189 1.00 95.31 79 ILE A CA 1
ATOM 636 C C . ILE A 1 79 ? 6.551 3.685 -9.958 1.00 95.31 79 ILE A C 1
ATOM 638 O O . ILE A 1 79 ? 5.533 4.366 -10.060 1.00 95.31 79 ILE A O 1
ATOM 642 N N . LEU A 1 80 ? 6.936 3.140 -8.798 1.00 92.81 80 LEU A N 1
ATOM 643 C CA . LEU A 1 80 ? 6.106 3.232 -7.592 1.00 92.81 80 LEU A CA 1
ATOM 644 C C . LEU A 1 80 ? 5.901 4.694 -7.179 1.00 92.81 80 LEU A C 1
ATOM 646 O O . LEU A 1 80 ? 4.771 5.127 -6.987 1.00 92.81 80 LEU A O 1
ATOM 650 N N . GLN A 1 81 ? 6.975 5.485 -7.175 1.00 93.44 81 GLN A N 1
ATOM 651 C CA . GLN A 1 81 ? 6.903 6.911 -6.856 1.00 93.44 81 GLN A CA 1
ATOM 652 C C . GLN A 1 81 ? 5.982 7.679 -7.820 1.00 93.44 81 GLN A C 1
ATOM 654 O O . GLN A 1 81 ? 5.240 8.574 -7.412 1.00 93.44 81 GLN A O 1
ATOM 659 N N . ARG A 1 82 ? 6.016 7.358 -9.120 1.00 94.44 82 ARG A N 1
ATOM 660 C CA . ARG A 1 82 ? 5.111 7.959 -10.112 1.00 94.44 82 ARG A CA 1
ATOM 661 C C . ARG A 1 82 ? 3.659 7.552 -9.878 1.00 94.44 82 ARG A C 1
ATOM 663 O O . ARG A 1 82 ? 2.784 8.394 -10.042 1.00 94.44 82 ARG A O 1
ATOM 670 N N . LEU A 1 83 ? 3.407 6.297 -9.514 1.00 94.00 83 LEU A N 1
ATOM 671 C CA . LEU A 1 83 ? 2.065 5.795 -9.218 1.00 94.00 83 LEU A CA 1
ATOM 672 C C . LEU A 1 83 ? 1.486 6.449 -7.955 1.00 94.00 83 LEU A C 1
ATOM 674 O O . LEU A 1 83 ? 0.342 6.896 -7.982 1.00 94.00 83 LEU A O 1
ATOM 678 N N . GLU A 1 84 ? 2.288 6.610 -6.901 1.00 90.31 84 GLU A N 1
ATOM 679 C CA . GLU A 1 84 ? 1.886 7.325 -5.682 1.00 90.31 84 GLU A CA 1
ATOM 680 C C . GLU A 1 84 ? 1.512 8.786 -5.969 1.00 90.31 84 GLU A C 1
ATOM 682 O O . GLU A 1 84 ? 0.490 9.265 -5.480 1.00 90.31 84 GLU A O 1
ATOM 687 N N . ARG A 1 85 ? 2.267 9.485 -6.834 1.00 90.88 85 ARG A N 1
ATOM 688 C CA . ARG A 1 85 ? 1.922 10.857 -7.265 1.00 90.88 85 ARG A CA 1
ATOM 689 C C . ARG A 1 85 ? 0.602 10.953 -8.026 1.00 90.88 85 ARG A C 1
ATOM 691 O O . ARG A 1 85 ? 0.011 12.023 -8.039 1.00 90.88 85 ARG A O 1
ATOM 698 N N . LEU A 1 86 ? 0.177 9.892 -8.711 1.00 89.25 86 LEU A N 1
ATOM 699 C CA . LEU A 1 86 ? -1.117 9.872 -9.401 1.00 89.25 86 LEU A CA 1
ATOM 700 C C . LEU A 1 86 ? -2.275 9.609 -8.431 1.00 89.25 86 LEU A C 1
ATOM 702 O O . LEU A 1 86 ? -3.417 9.967 -8.724 1.00 89.25 86 LEU A O 1
ATOM 706 N N . ALA A 1 87 ? -1.985 8.948 -7.310 1.00 83.62 87 ALA A N 1
ATOM 707 C CA . ALA A 1 87 ? -2.972 8.530 -6.328 1.00 83.62 87 ALA A CA 1
ATOM 708 C C . ALA A 1 87 ? -3.245 9.564 -5.226 1.00 83.62 87 ALA A C 1
ATOM 710 O O . ALA A 1 87 ? -4.307 9.478 -4.601 1.00 83.62 87 ALA A O 1
ATOM 711 N N . GLY A 1 88 ? -2.313 10.494 -4.995 1.00 75.19 88 GLY A N 1
ATOM 712 C CA . GLY A 1 88 ? -2.468 11.665 -4.121 1.00 75.19 88 GLY A CA 1
ATOM 713 C C . GLY A 1 88 ? -3.133 12.845 -4.816 1.00 75.19 88 GLY A C 1
ATOM 714 O O . GLY A 1 88 ? -3.883 13.562 -4.117 1.00 75.19 88 GLY A O 1
#

Foldseek 3Di:
DPPPVVVVVVVVVVVVVVVVVVVPPDPPPPPPDDWDFPDWDWDDDDQKIKIKTWTWDCPDVPDTDIDMDIDIDNDPVCRVVVRVVVVD